Protein AF-A0A378IHT8-F1 (afdb_monomer)

pLDD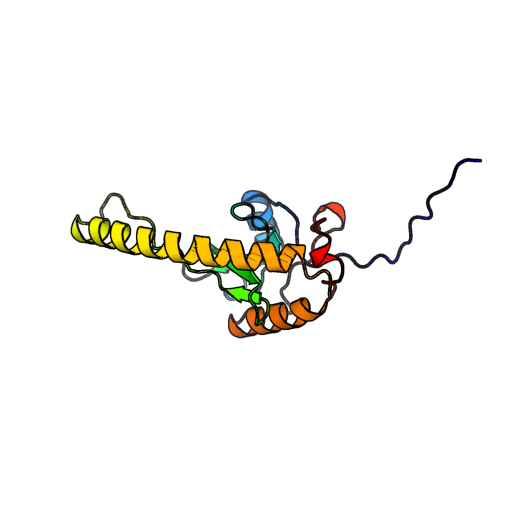T: mean 91.72, std 13.25, range [37.5, 98.81]

Organism: NCBI:txid28085

Mean predicted aligned error: 5.48 Å

Structure (mmCIF, N/CA/C/O backbone):
data_AF-A0A378IHT8-F1
#
_entry.id   AF-A0A378IHT8-F1
#
loop_
_atom_site.group_PDB
_atom_site.id
_atom_site.type_symbol
_atom_site.label_atom_id
_atom_site.label_alt_id
_atom_site.label_comp_id
_atom_site.label_asym_id
_atom_site.label_entity_id
_atom_site.label_seq_id
_atom_site.pdbx_PDB_ins_code
_atom_site.Cartn_x
_atom_site.Cartn_y
_atom_site.Cartn_z
_atom_site.occupancy
_atom_site.B_iso_or_equiv
_atom_site.auth_seq_id
_atom_site.auth_comp_id
_atom_site.auth_asym_id
_atom_site.auth_atom_id
_atom_site.pdbx_PDB_model_num
ATOM 1 N N . MET A 1 1 ? 17.160 23.960 -38.963 1.00 37.50 1 MET A N 1
ATOM 2 C CA . MET A 1 1 ? 17.519 22.574 -38.602 1.00 37.50 1 MET A CA 1
ATOM 3 C C . MET A 1 1 ? 16.620 22.157 -37.459 1.00 37.50 1 MET A C 1
ATOM 5 O O . MET A 1 1 ? 16.825 22.604 -36.339 1.00 37.50 1 MET A O 1
ATOM 9 N N . GLU A 1 2 ? 15.571 21.402 -37.766 1.00 39.25 2 GLU A N 1
ATOM 10 C CA . GLU A 1 2 ? 14.678 20.833 -36.758 1.00 39.25 2 GLU A CA 1
ATOM 11 C C . GLU A 1 2 ? 15.392 19.669 -36.071 1.00 39.25 2 GLU A C 1
ATOM 13 O O . GLU A 1 2 ? 15.872 18.738 -36.720 1.00 39.25 2 GLU A O 1
ATOM 18 N N . ALA A 1 3 ? 15.512 19.747 -34.748 1.00 42.56 3 ALA A N 1
ATOM 19 C CA . ALA A 1 3 ? 16.037 18.658 -33.947 1.00 42.56 3 ALA A CA 1
ATOM 20 C C . ALA A 1 3 ? 14.971 17.560 -33.870 1.00 42.56 3 ALA A C 1
ATOM 22 O O . ALA A 1 3 ? 14.046 17.626 -33.061 1.00 42.56 3 ALA A O 1
ATOM 23 N N . ILE A 1 4 ? 15.107 16.541 -34.717 1.00 46.50 4 ILE A N 1
ATOM 24 C CA . ILE A 1 4 ? 14.392 15.276 -34.559 1.00 46.50 4 ILE A CA 1
ATOM 25 C C . ILE A 1 4 ? 14.875 14.670 -33.237 1.00 46.50 4 ILE A C 1
ATOM 27 O O . ILE A 1 4 ? 15.971 14.109 -33.157 1.00 46.50 4 ILE A O 1
ATOM 31 N N . GLN A 1 5 ? 14.075 14.817 -32.178 1.00 45.03 5 GLN A N 1
ATOM 32 C CA . GLN A 1 5 ? 14.251 14.039 -30.958 1.00 45.03 5 GLN A CA 1
ATOM 33 C C . GLN A 1 5 ? 14.107 12.566 -31.337 1.00 45.03 5 GLN A C 1
ATOM 35 O O . GLN A 1 5 ? 13.026 12.088 -31.681 1.00 45.03 5 GLN A O 1
ATOM 40 N N . LYS A 1 6 ? 15.235 11.852 -31.325 1.00 40.81 6 LYS A N 1
ATOM 41 C CA . LYS A 1 6 ? 15.278 10.399 -31.442 1.00 40.81 6 LYS A CA 1
ATOM 42 C C . LYS A 1 6 ? 14.455 9.813 -30.294 1.00 40.81 6 LYS A C 1
ATOM 44 O O . LYS A 1 6 ? 14.908 9.782 -29.156 1.00 40.81 6 LYS A O 1
ATOM 49 N N . ASN A 1 7 ? 13.247 9.352 -30.604 1.00 47.28 7 ASN A N 1
ATOM 50 C CA . ASN A 1 7 ? 12.489 8.465 -29.734 1.00 47.28 7 ASN A CA 1
ATOM 51 C C . ASN A 1 7 ? 13.298 7.175 -2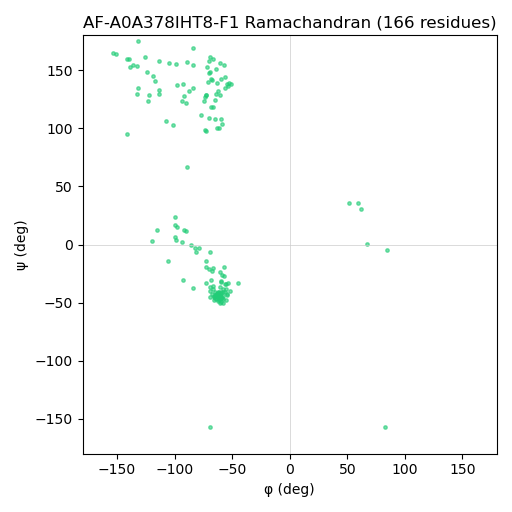9.559 1.00 47.28 7 ASN A C 1
ATOM 53 O O . ASN A 1 7 ? 13.305 6.328 -30.450 1.00 47.28 7 ASN A O 1
ATOM 57 N N . GLU A 1 8 ? 14.007 7.036 -28.440 1.00 44.28 8 GLU A N 1
ATOM 58 C CA . GLU A 1 8 ? 14.696 5.790 -28.111 1.00 44.28 8 GLU A CA 1
ATOM 59 C C . GLU A 1 8 ? 13.665 4.683 -27.809 1.00 44.28 8 GLU A C 1
ATOM 61 O O . GLU A 1 8 ? 12.911 4.795 -26.835 1.00 44.28 8 GLU A O 1
ATOM 66 N N . PRO A 1 9 ? 13.633 3.577 -28.579 1.00 49.44 9 PRO A N 1
ATOM 67 C CA . PRO A 1 9 ? 12.652 2.498 -28.400 1.00 49.44 9 PRO A CA 1
ATOM 68 C C . PRO A 1 9 ? 12.838 1.671 -27.114 1.00 49.44 9 PRO A C 1
ATOM 70 O O . PRO A 1 9 ? 11.990 0.842 -26.796 1.00 49.44 9 PRO A O 1
ATOM 73 N N . ASN A 1 10 ? 13.921 1.898 -26.357 1.00 54.41 10 ASN A N 1
ATOM 74 C CA . ASN A 1 10 ? 14.381 1.019 -25.272 1.00 54.41 10 ASN A CA 1
ATOM 75 C C . ASN A 1 10 ? 14.332 1.643 -23.865 1.00 54.41 10 ASN A C 1
ATOM 77 O O . ASN A 1 10 ? 14.889 1.082 -22.919 1.00 54.41 10 ASN A O 1
ATOM 81 N N . SER A 1 11 ? 13.665 2.786 -23.683 1.00 68.81 11 SER A N 1
ATOM 82 C CA . SER A 1 11 ? 13.485 3.373 -22.349 1.00 68.81 11 SER A CA 1
ATOM 83 C C . SER A 1 11 ? 12.626 2.439 -21.482 1.00 68.81 11 SER A C 1
ATOM 85 O O . SER A 1 11 ? 11.424 2.292 -21.722 1.00 68.81 11 SER A O 1
ATOM 87 N N . LYS A 1 12 ? 13.246 1.782 -20.493 1.00 88.00 12 LYS A N 1
ATOM 88 C CA . LYS A 1 12 ? 12.561 0.910 -19.527 1.00 88.00 12 LYS A CA 1
ATOM 89 C C . LYS A 1 12 ? 11.448 1.693 -18.818 1.00 88.00 12 LYS A C 1
ATOM 91 O O . LYS A 1 12 ? 11.655 2.832 -18.411 1.00 88.00 12 LYS A O 1
ATOM 96 N N . ILE A 1 13 ? 10.269 1.087 -18.689 1.00 93.19 13 ILE A N 1
ATOM 97 C CA . ILE A 1 13 ? 9.100 1.717 -18.060 1.00 93.19 13 ILE A CA 1
ATOM 98 C C . ILE A 1 13 ? 9.105 1.362 -16.564 1.00 93.19 13 ILE A C 1
ATOM 100 O O . ILE A 1 13 ? 9.193 0.172 -16.247 1.00 93.19 13 ILE A O 1
ATOM 104 N N . PRO A 1 14 ? 9.012 2.344 -15.645 1.00 94.94 14 PRO A N 1
ATOM 105 C CA . PRO A 1 14 ? 8.880 2.071 -14.218 1.00 94.94 14 PRO A CA 1
ATOM 106 C C . PRO A 1 14 ? 7.679 1.176 -13.909 1.00 94.94 14 PRO A C 1
ATOM 108 O O . PRO A 1 14 ? 6.617 1.321 -14.508 1.00 94.94 14 PRO A O 1
ATOM 111 N N . ILE A 1 15 ? 7.808 0.288 -12.926 1.00 96.75 15 ILE A N 1
ATOM 112 C CA . ILE A 1 15 ? 6.714 -0.607 -12.507 1.00 96.75 15 ILE A CA 1
ATOM 113 C C . ILE A 1 15 ? 5.664 0.077 -11.618 1.00 96.75 15 ILE A C 1
ATOM 115 O O . ILE A 1 15 ? 4.687 -0.551 -11.212 1.00 96.75 15 ILE A O 1
ATOM 119 N N . ILE A 1 16 ? 5.887 1.346 -11.274 1.00 97.75 16 ILE A N 1
ATOM 120 C CA . ILE A 1 16 ? 5.015 2.141 -10.413 1.00 97.75 16 ILE A CA 1
ATOM 121 C C . ILE A 1 16 ? 4.046 2.917 -11.300 1.00 97.75 16 ILE A C 1
ATOM 123 O O . ILE A 1 16 ? 4.469 3.669 -12.176 1.00 97.75 16 ILE A O 1
ATOM 127 N N . PHE A 1 17 ? 2.746 2.743 -11.084 1.00 98.56 17 PHE A N 1
ATOM 128 C CA . PHE A 1 17 ? 1.717 3.577 -11.699 1.00 98.56 17 PHE A CA 1
ATOM 129 C C . PHE A 1 17 ? 1.760 4.997 -11.125 1.00 98.56 17 PHE A C 1
ATOM 131 O O . PHE A 1 17 ? 2.028 5.187 -9.939 1.00 98.56 17 PHE A O 1
ATOM 138 N N . GLY A 1 18 ? 1.408 5.983 -11.945 1.00 97.81 18 GLY A N 1
ATOM 139 C CA . GLY A 1 18 ? 1.098 7.330 -11.485 1.00 97.81 18 GLY A CA 1
ATOM 140 C C . GLY A 1 18 ? -0.217 7.385 -10.698 1.00 97.81 18 GLY A C 1
ATOM 141 O O . GLY A 1 18 ? -0.724 6.383 -10.180 1.00 97.81 18 GLY A O 1
ATOM 142 N N . LEU A 1 19 ? -0.823 8.570 -10.645 1.00 97.19 19 LEU A N 1
ATOM 143 C CA . LEU A 1 19 ? -2.143 8.747 -10.045 1.00 97.19 19 LEU A CA 1
ATOM 144 C C . LEU A 1 19 ? -3.226 8.091 -10.916 1.00 97.19 19 LEU A C 1
ATOM 146 O O . LEU A 1 19 ? -3.573 8.588 -11.984 1.00 97.19 19 LEU A O 1
ATOM 150 N N . ILE A 1 20 ? -3.778 6.980 -10.427 1.00 96.94 20 ILE A N 1
ATOM 151 C CA . ILE A 1 20 ? -4.920 6.275 -11.024 1.00 96.94 20 ILE A CA 1
ATOM 152 C C . ILE A 1 20 ? -6.096 6.238 -10.045 1.00 96.94 20 ILE A C 1
ATOM 154 O O . ILE A 1 20 ? -5.905 6.137 -8.828 1.00 96.94 20 ILE A O 1
ATOM 158 N N . ASN A 1 21 ? -7.319 6.331 -10.567 1.00 96.12 21 ASN A N 1
ATOM 159 C CA . ASN A 1 21 ? -8.533 6.376 -9.750 1.00 96.12 21 ASN A CA 1
ATOM 160 C C . ASN A 1 21 ? -9.032 4.972 -9.345 1.00 96.12 21 ASN A C 1
ATOM 162 O O . ASN A 1 21 ? -8.559 3.951 -9.845 1.00 96.12 21 ASN A O 1
ATOM 166 N N . SER A 1 22 ? -10.000 4.916 -8.424 1.00 96.19 22 SER A N 1
ATOM 167 C CA . SER A 1 2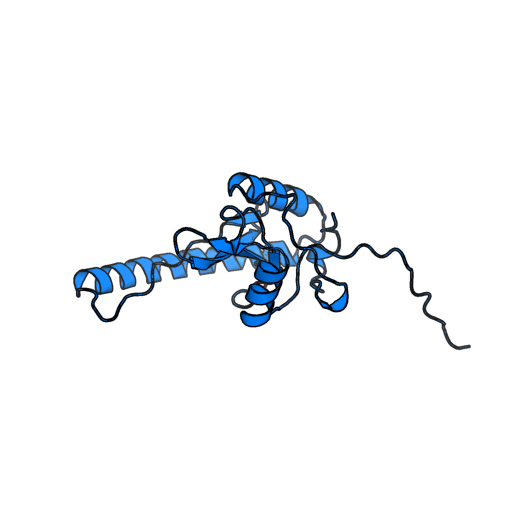2 ? -10.563 3.659 -7.902 1.00 96.19 22 SER A CA 1
ATOM 168 C C . SER A 1 22 ? -11.157 2.762 -8.990 1.00 96.19 22 SER A C 1
ATOM 170 O O . SER A 1 22 ? -10.960 1.549 -8.946 1.00 96.19 22 SER A O 1
ATOM 172 N N . TYR A 1 23 ? -11.819 3.347 -9.990 1.00 97.25 23 TYR A N 1
ATOM 173 C CA . TYR A 1 23 ? -12.405 2.615 -11.112 1.00 97.25 23 TYR A CA 1
ATOM 174 C C . TYR A 1 23 ? -11.331 1.941 -11.979 1.00 97.25 23 TYR A C 1
ATOM 176 O O . TYR A 1 23 ? -11.411 0.749 -12.264 1.00 97.25 23 TYR A O 1
ATOM 184 N N . GLN A 1 24 ? -10.265 2.668 -12.323 1.00 97.69 24 GLN A N 1
ATOM 185 C CA . GLN A 1 24 ? -9.121 2.113 -13.052 1.00 97.69 24 GLN A CA 1
ATOM 186 C C . GLN A 1 24 ? -8.437 0.991 -12.266 1.00 97.69 24 GLN A C 1
ATOM 188 O O . GLN A 1 24 ? -8.076 -0.025 -12.852 1.00 97.69 24 GLN A O 1
ATOM 193 N N . ILE A 1 25 ? -8.279 1.150 -10.947 1.00 98.38 25 ILE A N 1
ATOM 194 C CA . ILE A 1 25 ? -7.690 0.119 -10.081 1.00 98.38 25 ILE A CA 1
ATOM 195 C C . ILE A 1 25 ? -8.537 -1.157 -10.107 1.00 98.38 25 ILE A C 1
ATOM 197 O O . ILE A 1 25 ? -7.982 -2.238 -10.293 1.00 98.38 25 ILE A O 1
ATOM 201 N N . HIS A 1 26 ? -9.859 -1.038 -9.943 1.00 97.75 26 HIS A N 1
ATOM 202 C CA . HIS A 1 26 ? -10.770 -2.183 -9.998 1.00 97.75 26 HIS A CA 1
ATOM 203 C C . HIS A 1 26 ? -10.661 -2.904 -11.345 1.00 97.75 26 HIS A C 1
ATOM 205 O O . HIS A 1 26 ? -10.402 -4.105 -11.378 1.00 97.75 26 HIS A O 1
ATOM 211 N N . ASN A 1 27 ? -10.754 -2.158 -12.449 1.00 98.19 27 ASN A N 1
ATOM 212 C CA . ASN A 1 27 ? -10.689 -2.728 -13.791 1.00 98.19 27 ASN A CA 1
ATOM 213 C C . ASN A 1 27 ? -9.346 -3.409 -14.072 1.00 98.19 27 ASN A C 1
ATOM 215 O O . ASN A 1 27 ? -9.330 -4.483 -14.659 1.00 98.19 27 ASN A O 1
ATOM 219 N N . LEU A 1 28 ? -8.221 -2.828 -13.644 1.00 98.56 28 LEU A N 1
ATOM 220 C CA . LEU A 1 28 ? -6.901 -3.440 -13.827 1.00 98.56 28 LEU A CA 1
ATOM 221 C C . LEU A 1 28 ? -6.782 -4.767 -13.071 1.00 98.56 28 LEU A C 1
ATOM 223 O O . LEU A 1 28 ? -6.264 -5.736 -13.623 1.00 98.56 28 LEU A O 1
ATOM 227 N N . LEU A 1 29 ? -7.271 -4.826 -11.829 1.00 98.56 29 LEU A N 1
ATOM 228 C CA . LEU A 1 29 ? -7.278 -6.059 -11.039 1.00 98.56 29 LEU A CA 1
ATOM 229 C C . LEU A 1 29 ? -8.192 -7.120 -11.671 1.00 98.56 29 LEU A C 1
ATOM 231 O O . LEU A 1 29 ? -7.799 -8.280 -11.793 1.00 98.56 29 LEU A O 1
ATOM 235 N N . GLU A 1 30 ? -9.383 -6.727 -12.118 1.00 97.56 30 GLU A N 1
ATOM 236 C CA . GLU A 1 30 ? -10.351 -7.619 -12.762 1.00 97.56 30 GLU A CA 1
ATOM 237 C C . GLU A 1 30 ? -9.840 -8.159 -14.104 1.00 97.56 30 GLU A C 1
ATOM 239 O O . GLU A 1 30 ? -9.864 -9.369 -14.315 1.00 97.56 30 GLU A O 1
ATOM 244 N N . GLN A 1 31 ? -9.249 -7.309 -14.951 1.00 98.12 31 GLN A N 1
ATOM 245 C CA . GLN A 1 31 ? -8.614 -7.699 -16.221 1.00 98.12 31 GLN A CA 1
ATOM 246 C C . GLN A 1 31 ? -7.503 -8.744 -16.050 1.00 98.12 31 GLN A C 1
ATOM 248 O O . GLN A 1 31 ? -7.234 -9.515 -16.966 1.00 98.12 31 GLN A O 1
ATOM 253 N N . HIS A 1 32 ? -6.855 -8.783 -14.884 1.00 98.38 32 HIS A N 1
ATOM 254 C CA . HIS A 1 32 ? -5.799 -9.749 -14.565 1.00 98.38 32 HIS A CA 1
ATOM 255 C C . HIS A 1 32 ? -6.311 -10.945 -13.742 1.00 98.38 32 HIS A C 1
ATOM 257 O O . HIS A 1 32 ? -5.514 -11.717 -13.188 1.00 98.38 32 HIS A O 1
ATOM 263 N N . ASN A 1 33 ? -7.634 -11.127 -13.697 1.00 97.94 33 ASN A N 1
ATOM 264 C CA . ASN A 1 33 ? -8.335 -12.207 -13.008 1.00 97.94 33 ASN A CA 1
ATOM 265 C C . ASN A 1 33 ? -8.060 -12.242 -11.496 1.00 97.94 33 ASN A C 1
ATOM 267 O O . ASN A 1 33 ? -7.980 -13.320 -10.910 1.00 97.94 33 ASN A O 1
ATOM 271 N N . ALA A 1 34 ? -7.902 -11.084 -10.842 1.00 98.31 34 ALA A N 1
ATOM 272 C CA . ALA A 1 34 ? -7.635 -11.030 -9.402 1.00 98.31 34 ALA A CA 1
ATOM 273 C C . ALA A 1 34 ? -8.747 -11.689 -8.565 1.00 98.31 34 ALA A C 1
ATOM 275 O O . ALA A 1 34 ? -8.448 -12.299 -7.544 1.00 98.31 34 ALA A O 1
ATOM 276 N N . LYS A 1 35 ? -10.007 -11.624 -9.025 1.00 97.75 35 LYS A N 1
ATOM 277 C CA . LYS A 1 35 ? -11.161 -12.257 -8.362 1.00 97.75 35 LYS A CA 1
ATOM 278 C C . LYS A 1 35 ? -11.158 -13.788 -8.440 1.00 97.75 35 LYS A C 1
ATOM 280 O O . LYS A 1 35 ? -11.773 -14.426 -7.601 1.00 97.75 35 LYS A O 1
ATOM 285 N N . ALA A 1 36 ? -10.444 -14.378 -9.397 1.00 97.62 36 ALA A N 1
ATOM 286 C CA . ALA A 1 36 ? -10.338 -15.832 -9.557 1.00 97.62 36 ALA A CA 1
ATOM 287 C C . ALA A 1 36 ? -9.039 -16.413 -8.962 1.00 97.62 36 ALA A C 1
ATOM 289 O O . ALA A 1 36 ? -8.730 -17.583 -9.168 1.00 97.62 36 ALA A O 1
ATOM 290 N N . LYS A 1 37 ? -8.242 -15.588 -8.273 1.00 98.06 37 LYS A N 1
ATOM 291 C CA . LYS A 1 37 ? -6.946 -15.956 -7.690 1.00 98.06 37 LYS A CA 1
ATOM 292 C C . LYS A 1 37 ? -6.922 -15.621 -6.202 1.00 98.06 37 LYS A C 1
ATOM 294 O O . LYS A 1 37 ? -7.708 -14.803 -5.733 1.00 98.06 37 LYS A O 1
ATOM 299 N N . GLU A 1 38 ? -5.995 -16.221 -5.463 1.00 97.94 38 GLU A N 1
ATOM 300 C CA . GLU A 1 38 ? -5.822 -15.947 -4.034 1.00 97.94 38 GLU A CA 1
ATOM 301 C C . GLU A 1 38 ? -5.571 -14.456 -3.743 1.00 97.94 38 GLU A C 1
ATOM 303 O O . GLU A 1 38 ? -5.061 -13.699 -4.579 1.00 97.94 38 GLU A O 1
ATOM 308 N N . SER A 1 39 ? -5.908 -14.017 -2.527 1.00 98.44 39 SER A N 1
ATOM 309 C CA . SER A 1 39 ? -5.631 -12.645 -2.089 1.00 98.44 39 SER A CA 1
ATOM 310 C C . SER A 1 39 ? -4.147 -12.314 -2.268 1.00 98.44 39 SER A C 1
ATOM 312 O O . SER A 1 39 ? -3.288 -13.110 -1.908 1.00 98.44 39 SER A O 1
ATOM 314 N N . LYS A 1 40 ? -3.839 -11.119 -2.791 1.00 98.50 40 LYS A N 1
ATOM 315 C CA . LYS A 1 40 ? -2.466 -10.649 -3.105 1.00 98.50 40 LYS A CA 1
ATOM 316 C C . LYS A 1 40 ? -1.746 -11.398 -4.242 1.00 98.50 40 LYS A C 1
ATOM 318 O O . LYS A 1 40 ? -0.625 -11.014 -4.582 1.0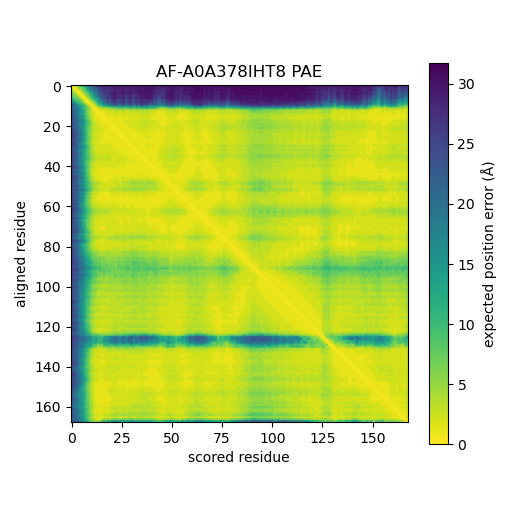0 98.50 40 LYS A O 1
ATOM 323 N N . ALA A 1 41 ? -2.373 -12.392 -4.879 1.00 98.50 41 ALA A N 1
ATOM 324 C CA . ALA A 1 41 ? -1.804 -13.064 -6.048 1.00 98.50 41 ALA A CA 1
ATOM 325 C C . ALA A 1 41 ? -1.726 -12.151 -7.281 1.00 98.50 41 ALA A C 1
ATOM 327 O O . ALA A 1 41 ? -0.937 -12.409 -8.182 1.00 98.50 41 ALA A O 1
ATOM 328 N N . VAL A 1 42 ? -2.545 -11.096 -7.326 1.00 98.69 42 VAL A N 1
ATOM 329 C CA . VAL A 1 42 ? -2.515 -10.037 -8.339 1.00 98.69 42 VAL A CA 1
ATOM 330 C C . VAL A 1 42 ? -2.570 -8.695 -7.628 1.00 98.69 42 VAL A C 1
ATOM 332 O O . VAL A 1 42 ? -3.432 -8.469 -6.772 1.00 98.69 42 VAL A O 1
ATOM 335 N N . PHE A 1 43 ? -1.650 -7.800 -7.974 1.00 98.81 43 PHE A N 1
ATOM 336 C CA . PHE A 1 43 ? -1.561 -6.488 -7.349 1.00 98.81 43 PHE A CA 1
ATOM 337 C C . PHE A 1 43 ? -0.921 -5.456 -8.277 1.00 98.81 43 PHE A C 1
ATOM 339 O O . PHE A 1 43 ? -0.271 -5.789 -9.264 1.00 98.81 43 PHE A O 1
ATOM 346 N N . LEU A 1 44 ? -1.083 -4.184 -7.928 1.00 98.75 44 LEU A N 1
ATOM 347 C CA . LEU A 1 44 ? -0.394 -3.067 -8.568 1.00 98.75 44 LEU A CA 1
ATOM 348 C C . LEU A 1 44 ? 0.201 -2.131 -7.518 1.00 98.75 44 LEU A C 1
ATOM 350 O O . LEU A 1 44 ? -0.305 -2.039 -6.395 1.00 98.75 44 LEU A O 1
ATOM 354 N N . ILE A 1 45 ? 1.261 -1.420 -7.894 1.00 98.62 45 ILE A N 1
ATOM 355 C CA . ILE A 1 45 ? 1.917 -0.405 -7.066 1.00 98.62 45 ILE A CA 1
ATOM 356 C C . ILE A 1 45 ? 1.701 0.945 -7.735 1.00 98.62 45 ILE A C 1
ATOM 358 O O . ILE A 1 45 ? 1.947 1.081 -8.929 1.00 98.62 45 ILE A O 1
ATOM 362 N N . ARG A 1 46 ? 1.237 1.939 -6.985 1.00 98.44 46 ARG A N 1
ATOM 363 C CA . ARG A 1 46 ? 0.925 3.270 -7.514 1.00 98.44 46 ARG A CA 1
ATOM 364 C C . ARG A 1 46 ? 1.356 4.374 -6.569 1.00 98.44 46 ARG A C 1
ATOM 366 O O . ARG A 1 46 ? 1.438 4.144 -5.359 1.00 98.44 46 ARG A O 1
ATOM 373 N N . ASP A 1 47 ? 1.509 5.575 -7.100 1.00 97.75 47 ASP A N 1
ATOM 374 C CA . ASP A 1 47 ? 1.621 6.784 -6.292 1.00 97.75 47 ASP A CA 1
ATOM 375 C C . ASP A 1 47 ? 0.420 6.907 -5.342 1.00 97.75 47 ASP A C 1
ATOM 377 O O . ASP A 1 47 ? -0.738 6.599 -5.677 1.00 97.75 47 ASP A O 1
ATOM 381 N N . SER A 1 48 ? 0.683 7.307 -4.098 1.00 96.56 48 SER A N 1
ATOM 382 C CA . SER A 1 48 ? -0.388 7.521 -3.133 1.00 96.56 48 SER A CA 1
ATOM 383 C C . SER A 1 48 ? -1.089 8.850 -3.401 1.00 96.56 48 SER A C 1
ATOM 385 O O . SER A 1 48 ? -0.549 9.915 -3.127 1.00 96.56 48 SER A O 1
ATOM 387 N N . ALA A 1 49 ? -2.343 8.778 -3.850 1.00 92.62 49 ALA A N 1
ATOM 388 C CA . ALA A 1 49 ? -3.184 9.957 -4.072 1.00 92.62 49 ALA A CA 1
ATOM 389 C C . ALA A 1 49 ? -3.439 10.795 -2.802 1.00 92.62 49 ALA A C 1
ATOM 391 O O . ALA A 1 49 ? -3.747 11.976 -2.897 1.00 92.62 49 ALA A O 1
ATOM 392 N N . THR A 1 50 ? -3.331 10.195 -1.612 1.00 91.94 50 THR A N 1
ATOM 393 C CA . THR A 1 50 ? -3.605 10.880 -0.337 1.00 91.94 50 THR A CA 1
ATOM 394 C C . THR A 1 50 ? -2.352 11.501 0.283 1.00 91.94 50 THR A C 1
ATOM 396 O O . THR A 1 50 ? -2.451 12.495 0.995 1.00 91.94 50 THR A O 1
ATOM 399 N N . TYR A 1 51 ? -1.175 10.913 0.053 1.00 92.50 51 TYR A N 1
ATOM 400 C CA . TYR A 1 51 ? 0.064 11.312 0.723 1.00 92.50 51 TYR A CA 1
ATOM 401 C C . TYR A 1 51 ? 1.243 11.260 -0.258 1.00 92.50 51 TYR A C 1
ATOM 403 O O . TYR A 1 51 ? 1.837 10.191 -0.429 1.00 92.50 51 TYR A O 1
ATOM 411 N N . PRO A 1 52 ? 1.599 12.394 -0.888 1.00 91.62 52 PRO A N 1
ATOM 412 C CA . PRO A 1 52 ? 2.739 12.473 -1.798 1.00 91.62 52 PRO A CA 1
ATOM 413 C C . PRO A 1 52 ? 4.035 11.946 -1.160 1.00 91.62 52 PRO A C 1
ATOM 415 O O . PRO A 1 52 ? 4.293 12.186 0.022 1.00 91.62 52 PRO A O 1
ATOM 418 N N . GLY A 1 53 ? 4.833 11.207 -1.936 1.00 90.00 53 GLY A N 1
ATOM 419 C CA . GLY A 1 53 ? 6.051 10.526 -1.470 1.00 90.00 53 GLY A CA 1
ATOM 420 C C . GLY A 1 53 ? 5.820 9.149 -0.828 1.00 90.00 53 GLY A C 1
ATOM 421 O O . GLY A 1 53 ? 6.781 8.452 -0.501 1.00 90.00 53 GLY A O 1
ATOM 422 N N . LEU A 1 54 ? 4.563 8.722 -0.656 1.00 97.19 54 LEU A N 1
ATOM 423 C CA . LEU A 1 54 ? 4.218 7.330 -0.360 1.00 97.19 54 LEU A CA 1
ATOM 424 C C . LEU A 1 54 ? 3.786 6.600 -1.634 1.00 97.19 54 LEU A C 1
ATOM 426 O O . LEU A 1 54 ? 3.206 7.190 -2.544 1.00 97.19 54 LEU A O 1
ATOM 430 N N . ILE A 1 55 ? 3.946 5.280 -1.627 1.00 97.94 55 ILE A N 1
ATOM 431 C CA . ILE A 1 55 ? 3.304 4.387 -2.595 1.00 97.94 55 ILE A CA 1
ATOM 432 C C . ILE A 1 55 ? 2.142 3.656 -1.934 1.00 97.94 55 ILE A C 1
ATOM 434 O O . ILE A 1 55 ? 2.091 3.467 -0.716 1.00 97.94 55 ILE A O 1
ATOM 438 N N . THR A 1 56 ? 1.193 3.223 -2.750 1.00 98.56 56 THR A N 1
ATOM 439 C CA . THR A 1 56 ? 0.076 2.381 -2.335 1.00 98.56 56 THR A CA 1
ATOM 440 C C . THR A 1 56 ? 0.067 1.108 -3.164 1.00 98.56 56 THR A C 1
ATOM 442 O O . THR A 1 56 ? -0.022 1.156 -4.387 1.00 98.56 56 THR A O 1
ATOM 445 N N . VAL A 1 57 ? 0.112 -0.037 -2.494 1.00 98.56 57 VAL A N 1
ATOM 446 C CA . VAL A 1 57 ? -0.092 -1.348 -3.107 1.00 98.56 57 VAL A CA 1
ATOM 447 C C . VAL A 1 57 ? -1.575 -1.675 -3.039 1.00 98.56 57 VAL A C 1
ATOM 449 O O . VAL A 1 57 ? -2.159 -1.664 -1.954 1.00 98.56 57 VAL A O 1
ATOM 452 N N . SER A 1 58 ? -2.192 -1.913 -4.192 1.00 98.69 58 SER A N 1
ATOM 453 C CA . SER A 1 58 ? -3.619 -2.235 -4.310 1.00 98.69 58 SER A CA 1
ATOM 454 C C . SER A 1 58 ? -3.788 -3.662 -4.813 1.00 98.69 58 SER A C 1
ATOM 456 O O . SER A 1 58 ? -3.123 -4.054 -5.769 1.00 98.69 58 SER A O 1
ATOM 458 N N . TYR A 1 59 ? -4.660 -4.428 -4.166 1.00 98.75 59 TYR A N 1
ATOM 459 C CA . TYR A 1 59 ? -4.890 -5.842 -4.459 1.00 98.75 59 TYR A CA 1
ATOM 460 C C . TYR A 1 59 ? -6.328 -6.236 -4.125 1.00 98.75 59 TYR A C 1
ATOM 462 O O . TYR A 1 59 ? -7.020 -5.519 -3.400 1.00 98.75 59 TYR A O 1
ATOM 470 N N . TYR A 1 60 ? -6.767 -7.382 -4.638 1.00 98.44 60 TYR A N 1
ATOM 471 C CA . TYR A 1 60 ? -8.070 -7.947 -4.301 1.00 98.44 60 TYR A CA 1
ATOM 472 C C . TYR A 1 60 ? -7.996 -8.819 -3.044 1.00 98.44 60 TYR A C 1
ATOM 474 O O . TYR A 1 60 ? -7.094 -9.651 -2.924 1.00 98.44 60 TYR A O 1
ATOM 482 N N . CYS A 1 61 ? -8.922 -8.626 -2.106 1.00 97.69 61 CYS A N 1
ATOM 483 C CA . CYS A 1 61 ? -9.046 -9.425 -0.892 1.00 97.69 61 CYS A CA 1
ATOM 484 C C . CYS A 1 61 ? -10.276 -10.327 -0.993 1.00 97.69 61 CYS A C 1
ATOM 486 O O . CYS A 1 61 ? -11.400 -9.855 -0.842 1.00 97.69 61 CYS A O 1
ATOM 488 N N . GLN A 1 62 ? -10.031 -11.620 -1.207 1.00 95.88 62 GLN A N 1
ATOM 489 C CA . GLN A 1 62 ? -11.061 -12.639 -1.420 1.00 95.88 62 GLN A CA 1
ATOM 490 C C . GLN A 1 62 ? -12.035 -12.750 -0.244 1.00 95.88 62 GLN A C 1
ATOM 492 O O . GLN A 1 62 ? -13.241 -12.727 -0.436 1.00 95.88 62 GLN A O 1
ATOM 497 N N . GLU A 1 63 ? -11.517 -12.776 0.987 1.00 95.50 63 GLU A N 1
ATOM 498 C CA . GLU A 1 63 ? -12.324 -12.949 2.207 1.00 95.50 63 GLU A CA 1
ATOM 499 C C . GLU A 1 63 ? -13.404 -11.880 2.408 1.00 95.50 63 GLU A C 1
ATOM 501 O O . GLU A 1 63 ? -14.376 -12.110 3.121 1.00 95.50 63 GLU A O 1
ATOM 506 N N . GLN A 1 64 ? -13.203 -10.687 1.849 1.00 93.88 64 GLN A N 1
ATOM 507 C CA . GLN A 1 64 ? -14.094 -9.544 2.052 1.00 93.88 64 GLN A CA 1
ATOM 508 C C . GLN A 1 64 ? -14.711 -9.043 0.748 1.00 93.88 64 GLN A C 1
ATOM 510 O O . GLN A 1 64 ? -15.408 -8.037 0.784 1.00 93.88 64 GLN A O 1
ATOM 515 N N . ASP A 1 65 ? -14.434 -9.703 -0.379 1.00 95.44 65 ASP A N 1
ATOM 516 C CA . ASP A 1 65 ? -14.913 -9.325 -1.712 1.00 95.44 65 ASP A CA 1
ATOM 517 C C . ASP A 1 65 ? -14.645 -7.847 -2.079 1.00 95.44 65 ASP A C 1
ATOM 519 O O . ASP A 1 65 ? -15.444 -7.173 -2.724 1.00 95.44 65 ASP A O 1
ATOM 523 N N . ILE A 1 66 ? -13.503 -7.303 -1.636 1.00 96.44 66 ILE A N 1
ATOM 524 C CA . ILE A 1 66 ? -13.149 -5.887 -1.835 1.00 96.44 66 ILE A CA 1
ATOM 525 C C . ILE A 1 66 ? -11.696 -5.691 -2.259 1.00 96.44 66 ILE A C 1
ATOM 527 O O . ILE A 1 66 ? -10.790 -6.452 -1.911 1.00 96.44 66 ILE A O 1
ATOM 531 N N . VAL A 1 67 ? -11.447 -4.580 -2.954 1.00 97.81 67 VAL A N 1
ATOM 532 C CA . VAL A 1 67 ? -10.089 -4.072 -3.172 1.00 97.81 67 VAL A CA 1
ATOM 533 C C . VAL A 1 67 ? -9.557 -3.483 -1.863 1.00 97.81 67 VAL A C 1
ATOM 535 O O . VAL A 1 67 ? -10.194 -2.632 -1.244 1.00 97.81 67 VAL A O 1
ATOM 538 N N . LYS A 1 68 ? -8.359 -3.906 -1.455 1.00 97.31 68 LYS A N 1
ATOM 539 C CA . LYS A 1 68 ? -7.642 -3.373 -0.291 1.00 97.31 68 LYS A CA 1
ATOM 540 C C . LYS A 1 68 ? -6.375 -2.635 -0.703 1.00 97.31 68 LYS A C 1
ATOM 542 O O . LYS A 1 68 ? -5.804 -2.857 -1.772 1.00 97.31 68 LYS A O 1
ATOM 547 N N . HIS A 1 69 ? -5.919 -1.757 0.189 1.00 97.56 69 HIS A N 1
ATOM 548 C CA . HIS A 1 69 ? -4.774 -0.882 -0.036 1.00 97.56 69 HIS A CA 1
ATOM 549 C C . HIS A 1 69 ? -3.802 -0.922 1.146 1.00 97.56 69 HIS A C 1
ATOM 551 O O . HIS A 1 69 ? -4.213 -0.804 2.300 1.00 97.56 69 HIS A O 1
ATOM 557 N N . ILE A 1 70 ? -2.504 -1.032 0.863 1.00 97.56 70 ILE A N 1
ATOM 558 C CA . ILE A 1 70 ? -1.433 -0.909 1.861 1.00 97.56 70 ILE A CA 1
ATOM 559 C C . ILE A 1 70 ? -0.498 0.210 1.423 1.00 97.56 70 ILE A C 1
ATOM 561 O O . ILE A 1 70 ? -0.037 0.231 0.285 1.00 97.56 70 ILE A O 1
ATOM 565 N N . ARG A 1 71 ? -0.227 1.156 2.325 1.00 98.19 71 ARG A N 1
ATOM 566 C CA . ARG A 1 71 ? 0.698 2.261 2.065 1.00 98.19 71 ARG A CA 1
ATOM 567 C C . ARG A 1 71 ? 2.098 1.910 2.540 1.00 98.19 71 ARG A C 1
ATOM 569 O O . ARG A 1 71 ? 2.256 1.393 3.645 1.00 98.19 71 ARG A O 1
ATOM 576 N N . PHE A 1 72 ? 3.092 2.261 1.737 1.00 98.25 72 PHE A N 1
ATOM 577 C CA . PHE A 1 72 ? 4.503 2.170 2.091 1.00 98.25 72 PHE A CA 1
ATOM 578 C C . PHE A 1 72 ? 5.162 3.534 1.933 1.00 98.25 72 PHE A C 1
ATOM 580 O O . PHE A 1 72 ? 4.773 4.322 1.072 1.00 98.25 72 PHE A O 1
ATOM 587 N N . GLY A 1 73 ? 6.159 3.804 2.767 1.00 97.50 73 GLY A N 1
ATOM 588 C CA . GLY A 1 73 ? 6.996 4.997 2.686 1.00 97.50 73 GLY A CA 1
ATOM 589 C C . GLY A 1 73 ? 8.442 4.688 3.004 1.00 97.50 73 GLY A C 1
ATOM 590 O O . GLY A 1 73 ? 8.743 3.672 3.638 1.00 97.50 73 GLY A O 1
ATOM 591 N N . LEU A 1 74 ? 9.324 5.578 2.566 1.00 96.06 74 LEU A N 1
ATOM 592 C CA . LEU A 1 74 ? 10.742 5.482 2.866 1.00 96.06 74 LEU A CA 1
A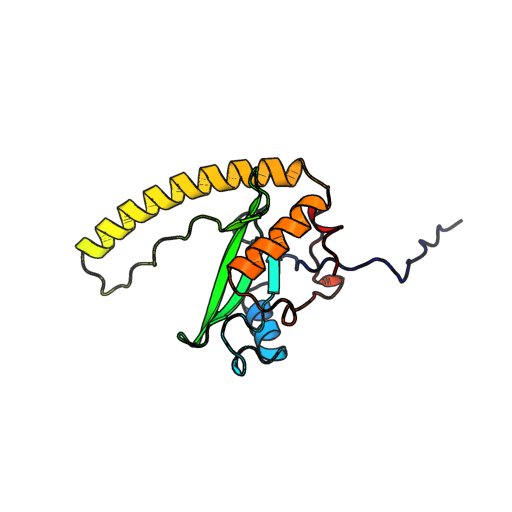TOM 593 C C . LEU A 1 74 ? 11.022 5.785 4.337 1.00 96.06 74 LEU A C 1
ATOM 595 O O . LEU A 1 74 ? 10.464 6.692 4.951 1.00 96.06 74 LEU A O 1
ATOM 599 N N . THR A 1 75 ? 11.935 5.004 4.888 1.00 95.19 75 THR A N 1
ATOM 600 C CA . THR A 1 75 ? 12.550 5.189 6.198 1.00 95.19 75 THR A CA 1
ATOM 601 C C . THR A 1 75 ? 14.058 5.051 6.026 1.00 95.19 75 THR A C 1
ATOM 603 O O . THR A 1 75 ? 14.525 4.649 4.961 1.00 95.19 75 THR A O 1
ATOM 606 N N . GLU A 1 76 ? 14.832 5.287 7.081 1.00 91.88 76 GLU A N 1
ATOM 607 C CA . GLU A 1 76 ? 16.282 5.029 7.072 1.00 91.88 76 GLU A CA 1
ATOM 608 C C . GLU A 1 76 ? 16.630 3.568 6.721 1.00 91.88 76 GLU A C 1
ATOM 610 O O . GLU A 1 76 ? 17.737 3.274 6.289 1.00 91.88 76 GLU A O 1
ATOM 615 N N . LYS A 1 77 ? 15.670 2.640 6.862 1.00 92.88 77 LYS A N 1
ATOM 616 C CA . LYS A 1 77 ? 15.805 1.215 6.519 1.00 92.88 77 LYS A CA 1
ATOM 617 C C . LYS A 1 77 ? 15.185 0.859 5.157 1.00 92.88 77 LYS A C 1
ATOM 619 O O . LYS A 1 77 ? 14.885 -0.311 4.913 1.00 92.88 77 LYS A O 1
ATOM 624 N N . GLY A 1 78 ? 14.922 1.853 4.308 1.00 94.12 78 GLY A N 1
ATOM 625 C CA . GLY A 1 78 ? 14.217 1.700 3.034 1.00 94.12 78 GLY A CA 1
ATOM 626 C C . GLY A 1 78 ? 12.692 1.691 3.172 1.00 94.12 78 GLY A C 1
ATOM 627 O O . GLY A 1 78 ? 12.144 2.221 4.145 1.00 94.12 78 GLY A O 1
ATOM 628 N N . TRP A 1 79 ? 11.994 1.107 2.192 1.00 96.94 79 TRP A N 1
ATOM 629 C CA . TRP A 1 79 ? 10.528 1.050 2.164 1.00 96.94 79 TRP A CA 1
ATOM 630 C C . TRP A 1 79 ? 9.970 0.224 3.325 1.00 96.94 79 TRP A C 1
ATOM 632 O O . TRP A 1 79 ? 10.380 -0.914 3.567 1.00 96.94 79 TRP A O 1
ATOM 642 N N . LYS A 1 80 ? 9.009 0.804 4.047 1.00 97.88 80 LYS A N 1
ATOM 643 C CA . LYS A 1 80 ? 8.295 0.162 5.155 1.00 97.88 80 LYS A CA 1
ATOM 644 C C . LYS A 1 80 ? 6.814 0.480 5.110 1.00 97.88 80 LYS A C 1
ATOM 646 O O . LYS A 1 80 ? 6.408 1.527 4.605 1.00 97.88 80 LYS A O 1
ATOM 651 N N . MET A 1 81 ? 6.006 -0.427 5.655 1.00 97.81 81 MET A N 1
ATOM 652 C CA . MET A 1 81 ? 4.568 -0.211 5.785 1.00 97.81 81 MET A CA 1
ATOM 653 C C . MET A 1 81 ? 4.291 1.020 6.659 1.00 97.81 81 MET A C 1
ATOM 655 O O . MET A 1 81 ? 4.795 1.136 7.778 1.00 97.81 81 MET A O 1
ATOM 659 N N . ALA A 1 82 ? 3.464 1.927 6.149 1.00 97.62 82 ALA A N 1
ATOM 660 C CA . ALA A 1 82 ? 3.009 3.094 6.884 1.00 97.62 82 ALA A CA 1
ATOM 661 C C . ALA A 1 82 ? 2.047 2.681 8.020 1.00 97.62 82 ALA A C 1
ATOM 663 O O . ALA A 1 82 ? 1.428 1.613 7.951 1.00 97.62 82 ALA A O 1
ATOM 664 N N . PRO A 1 83 ? 1.867 3.510 9.067 1.00 97.19 83 PRO A N 1
ATOM 665 C CA . PRO A 1 83 ? 0.857 3.248 10.090 1.00 97.19 83 PRO A CA 1
ATOM 666 C C . PRO A 1 83 ? -0.524 2.986 9.465 1.00 97.19 83 PRO A C 1
ATOM 668 O O . PRO A 1 83 ? -0.915 3.664 8.515 1.00 97.19 83 PRO A O 1
ATOM 671 N N . LYS A 1 84 ? -1.262 2.000 9.984 1.00 94.12 84 LYS A N 1
ATOM 672 C CA . LYS A 1 84 ? -2.619 1.687 9.515 1.00 94.12 84 LYS A CA 1
ATOM 673 C C . LYS A 1 84 ? -3.635 2.595 10.218 1.00 94.12 84 LYS A C 1
ATOM 675 O O . LYS A 1 84 ? -3.504 2.767 11.432 1.00 94.12 84 LYS A O 1
ATOM 680 N N . PRO A 1 85 ? -4.606 3.178 9.493 1.00 92.69 85 PRO A N 1
ATOM 681 C CA . PRO A 1 85 ? -5.698 3.901 10.133 1.00 92.69 85 PRO A CA 1
ATOM 682 C C . PRO A 1 85 ? -6.542 2.937 10.984 1.00 92.69 85 PRO A C 1
ATOM 684 O O . PRO A 1 85 ? -6.594 1.744 10.662 1.00 92.69 85 PRO A O 1
ATOM 687 N N . PRO A 1 86 ? -7.183 3.420 12.063 1.00 94.06 86 PRO A N 1
ATOM 688 C CA . PRO A 1 86 ? -8.217 2.644 12.738 1.00 94.06 86 PRO A CA 1
ATOM 689 C C . PRO A 1 86 ? -9.373 2.350 11.770 1.00 94.06 86 PRO A C 1
ATOM 691 O O . PRO A 1 86 ? -9.560 3.059 10.781 1.00 94.06 86 PRO A O 1
ATOM 694 N N . GLN A 1 87 ? -10.134 1.293 12.049 1.00 91.69 87 GLN A N 1
ATOM 695 C CA . GLN A 1 87 ? -11.346 0.986 11.294 1.00 91.69 87 GLN A CA 1
ATOM 696 C C . GLN A 1 87 ? -12.351 2.128 11.460 1.00 91.69 87 GLN A C 1
ATOM 698 O O . GLN A 1 87 ? -12.569 2.584 12.581 1.00 91.69 87 GLN A O 1
ATOM 703 N N . GLU A 1 88 ? -12.933 2.591 10.353 1.00 90.62 88 GLU A N 1
ATOM 704 C CA . GLU A 1 88 ? -13.945 3.645 10.410 1.00 90.62 88 GLU A CA 1
ATOM 705 C C . GLU A 1 88 ? -15.177 3.169 11.195 1.00 90.62 88 GLU A C 1
ATOM 707 O O . GLU A 1 88 ? -15.593 2.018 11.010 1.00 90.62 88 GLU A O 1
ATOM 712 N N . PRO A 1 89 ? -15.773 4.021 12.049 1.00 92.50 89 PRO A N 1
ATOM 713 C CA . PRO A 1 89 ? -16.917 3.629 12.854 1.00 92.50 89 PRO A CA 1
ATOM 714 C C . PRO A 1 89 ? -18.146 3.381 11.980 1.00 92.50 89 PRO A C 1
ATOM 716 O O . PRO A 1 89 ? -18.436 4.133 11.044 1.00 92.50 89 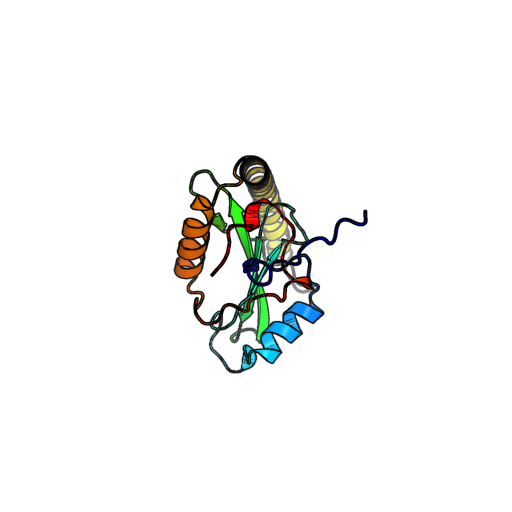PRO A O 1
ATOM 719 N N . LEU A 1 90 ? -18.925 2.368 12.333 1.00 93.50 90 LEU A N 1
ATOM 720 C CA . LEU A 1 90 ? -20.245 2.122 11.773 1.00 93.50 90 LEU A CA 1
ATOM 721 C C . LEU A 1 90 ? -21.298 2.954 12.512 1.00 93.50 90 LEU A C 1
ATOM 723 O O . LEU A 1 90 ? -21.165 3.297 13.689 1.00 93.50 90 LEU A O 1
ATOM 727 N N . LYS A 1 91 ? -22.410 3.253 11.832 1.00 91.38 91 LYS A N 1
ATOM 728 C CA . LYS A 1 91 ? -23.539 3.984 12.442 1.00 91.38 91 LYS A CA 1
ATOM 729 C C . LYS A 1 91 ? -24.070 3.283 13.700 1.00 91.38 91 LYS A C 1
ATOM 731 O O . LYS A 1 91 ? -24.481 3.956 14.641 1.00 91.38 91 LYS A O 1
ATOM 736 N N . THR A 1 92 ? -24.019 1.953 13.702 1.00 94.06 92 THR A N 1
ATOM 737 C CA . THR A 1 92 ? -24.492 1.050 14.758 1.00 94.06 92 THR A CA 1
ATOM 738 C C . THR A 1 92 ? -23.503 0.857 15.908 1.00 94.06 92 THR A C 1
ATOM 740 O O . THR A 1 92 ? -23.825 0.153 16.860 1.00 94.06 92 THR A O 1
ATOM 743 N N . ASP A 1 93 ? -22.309 1.449 15.839 1.00 95.12 93 ASP A N 1
ATOM 744 C CA . ASP A 1 93 ? -21.295 1.265 16.874 1.00 95.12 93 ASP A CA 1
ATOM 745 C C . ASP A 1 93 ? -21.693 1.923 18.197 1.00 95.12 93 ASP A C 1
ATOM 747 O O . ASP A 1 93 ? -22.247 3.031 18.238 1.00 95.12 93 ASP A O 1
ATOM 751 N N . SER A 1 94 ? -21.345 1.246 19.293 1.00 95.88 94 SER A N 1
ATOM 752 C CA . SER A 1 94 ? -21.555 1.741 20.651 1.00 95.88 94 SER A CA 1
ATOM 753 C C . SER A 1 94 ? -20.686 2.965 20.955 1.00 95.88 94 SER A C 1
ATOM 755 O O . SER A 1 94 ? -19.651 3.201 20.325 1.00 95.88 94 SER A O 1
ATOM 757 N N . THR A 1 95 ? -21.077 3.739 21.970 1.00 95.69 95 THR A N 1
ATOM 758 C CA . THR A 1 95 ? -20.309 4.905 22.440 1.00 95.69 95 THR A CA 1
ATOM 759 C C . THR A 1 95 ? -18.864 4.535 22.779 1.00 95.69 95 THR A C 1
ATOM 761 O O . THR A 1 95 ? -17.944 5.213 22.331 1.00 95.69 95 THR A O 1
ATOM 764 N N . ALA A 1 96 ? -18.647 3.398 23.450 1.00 95.69 96 ALA A N 1
ATOM 765 C CA . ALA A 1 96 ? -17.310 2.915 23.798 1.00 95.69 96 ALA A CA 1
ATOM 766 C C . ALA A 1 96 ? -16.423 2.647 22.563 1.00 95.69 96 ALA A C 1
ATOM 768 O O . ALA A 1 96 ? -15.223 2.928 22.582 1.00 95.69 96 ALA A O 1
ATOM 769 N N . ILE A 1 97 ? -16.997 2.139 21.462 1.00 95.31 97 ILE A N 1
ATOM 770 C CA . ILE A 1 97 ? -16.260 1.936 20.203 1.00 95.31 97 ILE A CA 1
ATOM 771 C C . ILE A 1 97 ? -15.868 3.288 19.593 1.00 95.31 97 ILE A C 1
ATOM 773 O O . ILE A 1 97 ? -14.728 3.456 19.160 1.00 95.31 97 ILE A O 1
ATOM 777 N N . LYS A 1 98 ? -16.773 4.274 19.608 1.00 95.06 98 LYS A N 1
ATOM 778 C CA . LYS A 1 98 ? -16.520 5.625 19.076 1.00 95.06 98 LYS A CA 1
ATOM 779 C C . LYS A 1 98 ? -15.467 6.388 19.892 1.00 95.06 98 LYS A C 1
ATOM 781 O O . LYS A 1 98 ? -14.605 7.062 19.321 1.00 95.06 98 LYS A O 1
ATOM 786 N N . GLU A 1 99 ? -15.476 6.243 21.214 1.00 95.81 99 GLU A N 1
ATOM 787 C CA . GLU A 1 99 ? -14.447 6.799 22.102 1.00 95.81 99 GLU A CA 1
ATOM 788 C C . GLU A 1 99 ? -13.075 6.170 21.835 1.00 95.81 99 GLU A C 1
ATOM 790 O O . GLU A 1 99 ? -12.086 6.883 21.637 1.00 95.81 99 GLU A O 1
ATOM 795 N N . LYS A 1 100 ? -13.017 4.835 21.727 1.00 96.50 100 LYS A N 1
ATOM 796 C CA . LYS A 1 100 ? -11.784 4.122 21.371 1.00 96.50 100 LYS A CA 1
ATOM 797 C C . LYS A 1 100 ? -11.258 4.548 19.999 1.00 96.50 100 LYS A C 1
ATOM 799 O O . LYS A 1 100 ? -10.068 4.840 19.876 1.00 96.50 100 LYS A O 1
ATOM 804 N N . TYR A 1 101 ? -12.129 4.639 18.991 1.00 96.31 101 TYR A N 1
ATOM 805 C CA . TYR A 1 101 ? -11.769 5.134 17.660 1.00 96.31 101 TYR A CA 1
ATOM 806 C C . TYR A 1 101 ? -11.121 6.518 17.736 1.00 96.31 101 TYR A C 1
ATOM 808 O O . TYR A 1 101 ? -10.094 6.745 17.103 1.00 96.31 101 TYR A O 1
ATOM 816 N N . THR A 1 102 ? -11.666 7.424 18.550 1.00 96.31 102 THR A N 1
ATOM 817 C CA . THR A 1 102 ? -11.137 8.786 18.704 1.00 96.31 102 THR A CA 1
ATOM 818 C C . THR A 1 102 ? -9.704 8.768 19.244 1.00 96.31 102 THR A C 1
ATOM 820 O O . THR A 1 102 ? -8.811 9.405 18.676 1.00 96.31 102 THR A O 1
ATOM 823 N N . ALA A 1 103 ? -9.441 7.978 20.290 1.00 96.88 103 ALA A N 1
ATOM 824 C CA . ALA A 1 103 ? -8.098 7.818 20.848 1.00 96.88 103 ALA A CA 1
ATOM 825 C C . ALA A 1 103 ? -7.118 7.177 19.843 1.00 96.88 103 ALA A C 1
ATOM 827 O O . ALA A 1 103 ? -5.991 7.659 19.659 1.00 96.88 103 ALA A O 1
ATOM 828 N N . ASP A 1 104 ? -7.550 6.124 19.145 1.00 96.88 104 ASP A N 1
ATOM 829 C CA . ASP A 1 104 ? -6.740 5.433 18.140 1.00 96.88 104 ASP A CA 1
ATOM 830 C C . ASP A 1 104 ? -6.459 6.321 16.917 1.00 96.88 104 ASP A C 1
ATOM 832 O O . ASP A 1 104 ? -5.344 6.304 16.386 1.00 96.88 104 ASP A O 1
ATOM 836 N N . LYS A 1 105 ? -7.414 7.166 16.514 1.00 97.25 105 LYS A N 1
ATOM 837 C CA . LYS A 1 105 ? -7.268 8.130 15.418 1.00 97.25 105 LYS A CA 1
ATOM 838 C C . LYS A 1 105 ? -6.234 9.203 15.745 1.00 97.25 105 LYS A C 1
ATOM 840 O O . LYS A 1 105 ? -5.345 9.442 14.929 1.00 97.25 105 LYS A O 1
ATOM 845 N N . ILE A 1 106 ? -6.259 9.769 16.954 1.00 97.50 106 ILE A N 1
ATOM 846 C CA . ILE A 1 106 ? -5.245 10.735 17.421 1.00 97.50 106 ILE A CA 1
ATOM 847 C C . ILE A 1 106 ? -3.845 10.102 17.400 1.00 97.50 106 ILE A C 1
ATOM 849 O O . ILE A 1 106 ? -2.871 10.697 16.921 1.00 97.50 106 ILE A O 1
ATOM 853 N N . LYS A 1 107 ? -3.727 8.862 17.891 1.00 97.56 107 LYS A N 1
ATOM 854 C CA . LYS A 1 107 ? -2.467 8.106 17.882 1.00 97.56 107 LYS A CA 1
ATOM 855 C C . LYS A 1 107 ? -1.983 7.835 16.458 1.00 97.56 107 LYS A C 1
ATOM 857 O O . LYS A 1 107 ? -0.784 7.973 16.190 1.00 97.56 107 LYS A O 1
ATOM 862 N N . PHE A 1 108 ? -2.888 7.457 15.558 1.00 97.12 108 PHE A N 1
ATOM 863 C CA . PHE A 1 108 ? -2.602 7.262 14.141 1.00 97.12 108 PHE A CA 1
ATOM 864 C C . PHE A 1 108 ? -2.099 8.555 13.495 1.00 97.12 108 PHE A C 1
ATOM 866 O O . PHE A 1 108 ? -1.020 8.534 12.908 1.00 97.12 108 PHE A O 1
ATOM 873 N N . ASP A 1 109 ? -2.795 9.679 13.669 1.00 96.31 109 ASP A N 1
ATOM 874 C CA . ASP A 1 109 ? -2.440 10.957 13.042 1.00 96.31 109 ASP A CA 1
ATOM 875 C C . ASP A 1 109 ? -1.049 11.429 13.474 1.00 96.31 109 ASP A C 1
ATOM 877 O O . ASP A 1 109 ? -0.220 11.802 12.639 1.00 96.31 109 ASP A O 1
ATOM 881 N N . LYS A 1 110 ? -0.729 11.316 14.770 1.00 97.75 110 LYS A N 1
ATOM 882 C CA . LYS A 1 110 ? 0.603 11.651 15.294 1.00 97.75 110 LYS A CA 1
ATOM 883 C C . LYS A 1 110 ? 1.700 10.772 14.689 1.00 97.75 110 LYS A C 1
ATOM 885 O O . LYS A 1 110 ? 2.771 11.277 14.348 1.00 97.75 110 LYS A O 1
ATOM 890 N N . LYS A 1 111 ? 1.462 9.461 14.563 1.00 97.56 111 LYS A N 1
ATOM 891 C CA . LYS A 1 111 ? 2.428 8.521 13.966 1.00 97.56 111 LYS A CA 1
ATOM 892 C C . LYS A 1 111 ? 2.580 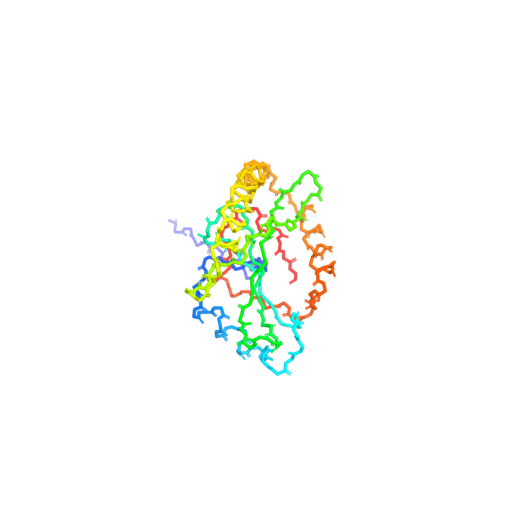8.746 12.463 1.00 97.56 111 LYS A C 1
ATOM 894 O O . LYS A 1 111 ? 3.705 8.799 11.975 1.00 97.56 111 LYS A O 1
ATOM 899 N N . MET A 1 112 ? 1.469 8.904 11.751 1.00 97.19 112 MET A N 1
ATOM 900 C CA . MET A 1 112 ? 1.432 9.102 10.306 1.00 97.19 112 MET A CA 1
ATOM 901 C C . MET A 1 112 ? 2.109 10.417 9.914 1.00 97.19 112 MET A C 1
ATOM 903 O O . MET A 1 112 ? 2.936 10.415 9.012 1.00 97.19 112 MET A O 1
ATOM 907 N N . LYS A 1 113 ? 1.868 11.514 10.645 1.00 97.00 113 LYS A N 1
ATOM 908 C CA . LYS A 1 113 ? 2.542 12.801 10.404 1.00 97.00 113 LYS A CA 1
ATOM 909 C C . LYS A 1 113 ? 4.065 12.683 10.498 1.00 97.00 113 LYS A C 1
ATOM 911 O O . LYS A 1 113 ? 4.773 13.148 9.611 1.00 97.00 113 LYS A O 1
ATOM 916 N N . LYS A 1 114 ? 4.577 12.028 11.548 1.00 96.69 114 LYS A N 1
ATOM 917 C CA . LYS A 1 114 ? 6.022 11.780 11.696 1.00 96.69 114 LYS A CA 1
ATOM 918 C C . LYS A 1 114 ? 6.563 10.926 10.548 1.00 96.69 114 LYS A C 1
ATOM 920 O O . LYS A 1 114 ? 7.586 11.270 9.971 1.00 96.69 114 LYS A O 1
ATOM 925 N N . PHE A 1 115 ? 5.849 9.854 10.208 1.00 97.56 115 PHE A N 1
ATOM 926 C CA . PHE A 1 115 ? 6.226 8.945 9.129 1.00 97.56 115 PHE A CA 1
ATOM 927 C C . PHE A 1 115 ? 6.303 9.658 7.772 1.00 97.56 115 PHE A C 1
ATOM 929 O O . PHE A 1 115 ? 7.301 9.521 7.075 1.00 97.56 115 PHE A O 1
ATOM 936 N N . ILE A 1 116 ? 5.295 10.467 7.427 1.00 96.69 116 ILE A N 1
ATOM 937 C CA . ILE A 1 116 ? 5.253 11.233 6.172 1.00 96.69 116 ILE A CA 1
ATOM 938 C C . ILE A 1 116 ? 6.409 12.225 6.098 1.00 96.69 116 ILE A C 1
ATOM 940 O O . ILE A 1 116 ? 7.050 12.316 5.059 1.00 96.69 116 ILE A O 1
ATOM 944 N N . ASN A 1 117 ? 6.710 12.940 7.185 1.00 95.38 117 ASN A N 1
ATOM 945 C CA . ASN A 1 117 ? 7.809 13.906 7.188 1.00 95.38 117 ASN A CA 1
ATOM 946 C C . ASN A 1 117 ? 9.157 13.236 6.880 1.00 95.38 117 ASN A C 1
ATOM 948 O O . ASN A 1 117 ? 9.926 13.746 6.067 1.00 95.38 117 ASN A O 1
ATOM 952 N N . THR A 1 118 ? 9.429 12.080 7.493 1.00 94.94 118 THR A N 1
ATOM 953 C CA . THR A 1 118 ? 10.635 11.293 7.205 1.00 94.94 118 THR A CA 1
ATOM 954 C C . THR A 1 118 ? 10.623 10.755 5.775 1.00 94.94 118 THR A C 1
ATOM 956 O O . THR A 1 118 ? 11.607 10.924 5.058 1.00 94.94 118 THR A O 1
ATOM 959 N N . ALA A 1 119 ? 9.510 10.154 5.345 1.00 95.69 119 ALA A N 1
ATOM 960 C CA . ALA A 1 119 ? 9.384 9.571 4.014 1.00 95.69 119 ALA A CA 1
ATOM 961 C C . ALA A 1 119 ? 9.571 10.617 2.915 1.00 95.69 119 ALA A C 1
ATOM 963 O O . ALA A 1 119 ? 10.346 10.382 1.997 1.00 95.69 119 ALA A O 1
ATOM 964 N N . LYS A 1 120 ? 8.938 11.787 3.047 1.00 93.88 120 LYS A N 1
ATOM 965 C CA . LYS A 1 120 ? 9.056 12.896 2.097 1.00 93.88 120 LYS A CA 1
ATOM 966 C C . LYS A 1 120 ? 10.500 13.372 1.968 1.00 93.88 120 LYS A C 1
ATOM 968 O O . LYS A 1 120 ? 11.015 13.437 0.859 1.00 93.88 120 LYS A O 1
ATOM 973 N N . LYS A 1 121 ? 11.172 13.625 3.099 1.00 93.06 121 LYS A N 1
ATOM 974 C CA . LYS A 1 121 ? 12.580 14.043 3.105 1.00 93.06 121 LYS A CA 1
ATOM 975 C C . LYS A 1 121 ? 13.463 13.038 2.360 1.00 93.06 121 LYS A C 1
ATOM 977 O O . LYS A 1 121 ? 14.258 13.431 1.517 1.00 93.06 121 LYS A O 1
ATOM 982 N N . LEU A 1 122 ? 13.315 11.746 2.650 1.00 92.88 122 LEU A N 1
ATOM 983 C CA . LEU A 1 122 ? 14.113 10.700 2.006 1.00 92.88 122 LEU A CA 1
ATOM 984 C C . LEU A 1 122 ? 13.762 10.524 0.525 1.00 92.88 122 LEU A C 1
ATOM 986 O O . LEU A 1 122 ? 14.653 10.289 -0.286 1.00 92.88 122 LEU A O 1
ATOM 990 N N . PHE A 1 123 ? 12.485 10.659 0.171 1.00 91.62 123 PHE A N 1
ATOM 991 C CA . PHE A 1 123 ? 12.008 10.561 -1.206 1.00 91.62 123 PHE A CA 1
ATOM 992 C C . PHE A 1 123 ? 12.606 11.654 -2.097 1.00 91.62 123 PHE A C 1
ATOM 994 O O . PHE A 1 123 ? 13.035 11.368 -3.212 1.00 91.62 123 PHE A O 1
ATOM 1001 N N . GLU A 1 124 ? 12.695 12.880 -1.575 1.00 88.38 124 GLU A N 1
ATOM 1002 C CA . GLU A 1 124 ? 13.296 14.032 -2.256 1.00 88.38 124 GLU A CA 1
ATOM 1003 C C . GLU A 1 124 ? 14.831 13.941 -2.334 1.00 88.38 124 GLU A C 1
ATOM 1005 O O . GLU A 1 124 ? 15.426 14.409 -3.302 1.00 88.38 124 GLU A O 1
ATOM 1010 N N . GLN A 1 125 ? 15.481 13.340 -1.331 1.00 84.31 125 GLN A N 1
ATOM 1011 C CA . GLN A 1 125 ? 16.945 13.265 -1.236 1.00 84.31 125 GLN A CA 1
ATOM 1012 C C . GLN A 1 125 ? 17.563 12.105 -2.024 1.00 84.31 125 GLN A C 1
ATOM 1014 O O . GLN A 1 125 ? 18.647 12.250 -2.588 1.00 84.31 125 GLN A O 1
ATOM 1019 N N . HIS A 1 126 ? 16.910 10.943 -2.053 1.00 67.81 126 HIS A N 1
ATOM 1020 C CA . HIS A 1 126 ? 17.472 9.736 -2.650 1.00 67.81 126 HIS A CA 1
ATOM 1021 C C . HIS A 1 126 ? 16.883 9.494 -4.037 1.00 67.81 126 HIS A C 1
ATOM 1023 O O . HIS A 1 126 ? 15.788 8.968 -4.149 1.00 67.81 126 HIS A O 1
ATOM 1029 N N . VAL A 1 127 ? 17.626 9.792 -5.105 1.00 64.62 127 VAL A N 1
ATOM 1030 C CA . VAL A 1 127 ? 17.277 9.373 -6.484 1.00 64.62 127 VAL A CA 1
ATOM 1031 C C . VAL A 1 127 ? 18.079 8.121 -6.891 1.00 64.62 127 VAL A C 1
ATOM 1033 O O . VAL A 1 127 ? 18.327 7.874 -8.067 1.00 64.62 127 VAL A O 1
ATOM 1036 N N . SER A 1 128 ? 18.543 7.328 -5.917 1.00 69.75 128 SER A N 1
ATOM 1037 C CA . SER A 1 128 ? 19.263 6.075 -6.179 1.00 69.75 128 SER A CA 1
ATOM 1038 C C . SER A 1 128 ? 18.301 4.888 -6.282 1.00 69.75 128 SER A C 1
ATOM 1040 O O . SER A 1 128 ? 17.194 4.910 -5.748 1.00 69.75 128 SER A O 1
ATOM 1042 N N . SER A 1 129 ? 18.724 3.821 -6.965 1.00 66.25 129 SER A N 1
ATOM 1043 C CA . SER A 1 129 ? 17.942 2.586 -7.116 1.00 66.25 129 SER A CA 1
ATOM 1044 C C . SER A 1 129 ? 18.043 1.640 -5.914 1.00 66.25 129 SER A C 1
ATOM 1046 O O . SER A 1 129 ? 17.338 0.637 -5.871 1.00 66.25 129 SER A O 1
ATOM 1048 N N . GLU A 1 130 ? 18.894 1.922 -4.924 1.00 77.75 130 GLU A N 1
ATOM 1049 C CA . GLU A 1 130 ? 19.058 1.070 -3.735 1.00 77.75 130 GLU A CA 1
ATOM 1050 C C . GLU A 1 130 ? 17.753 0.816 -2.965 1.00 77.75 130 GLU A C 1
ATOM 1052 O O . GLU A 1 130 ? 17.501 -0.338 -2.588 1.00 77.75 130 GLU A O 1
ATOM 1057 N N . PRO A 1 131 ? 16.861 1.811 -2.772 1.00 83.31 131 PRO A N 1
ATOM 1058 C CA . PRO A 1 131 ? 15.622 1.563 -2.059 1.00 83.31 131 PRO A CA 1
ATOM 1059 C C . PRO A 1 131 ? 14.696 0.613 -2.831 1.00 83.31 131 PRO A C 1
ATOM 1061 O O . PRO A 1 131 ? 13.884 -0.058 -2.196 1.00 83.31 131 PRO A O 1
ATOM 1064 N N . PHE A 1 132 ? 14.858 0.427 -4.149 1.00 91.56 132 PHE A N 1
ATOM 1065 C CA . PHE A 1 132 ? 14.044 -0.523 -4.914 1.00 91.56 132 PHE A CA 1
ATOM 1066 C C . PHE A 1 132 ? 14.152 -1.954 -4.365 1.00 91.56 132 PHE A C 1
ATOM 1068 O O . PHE A 1 132 ? 13.136 -2.622 -4.177 1.00 91.56 132 PHE A O 1
ATOM 1075 N N . LYS A 1 133 ? 15.353 -2.405 -3.977 1.00 92.50 133 LYS A N 1
ATOM 1076 C CA . LYS A 1 133 ? 15.537 -3.729 -3.357 1.00 92.50 133 LYS A CA 1
ATOM 1077 C C . LYS A 1 133 ? 14.735 -3.862 -2.060 1.00 92.50 133 LYS A C 1
ATOM 1079 O O . LYS A 1 133 ? 14.110 -4.891 -1.817 1.00 92.50 133 LYS A O 1
ATOM 1084 N N . THR A 1 134 ? 14.709 -2.807 -1.246 1.00 95.06 134 THR A N 1
ATOM 1085 C CA . THR A 1 134 ? 13.947 -2.805 0.013 1.00 95.06 134 THR A CA 1
ATOM 1086 C C . THR A 1 134 ? 12.436 -2.830 -0.216 1.00 95.06 134 THR A C 1
ATOM 1088 O O . THR A 1 134 ? 11.728 -3.440 0.582 1.00 95.06 134 THR A O 1
ATOM 1091 N N . LEU A 1 135 ? 11.944 -2.252 -1.321 1.00 95.94 135 LEU A N 1
ATOM 1092 C CA . LEU A 1 135 ? 10.543 -2.377 -1.725 1.00 95.94 135 LEU A CA 1
ATOM 1093 C C . LEU A 1 135 ? 10.188 -3.835 -2.022 1.00 95.94 135 LEU A C 1
ATOM 1095 O O . LEU A 1 135 ? 9.201 -4.335 -1.491 1.00 95.94 135 LEU A O 1
ATOM 1099 N N . ILE A 1 136 ? 11.006 -4.529 -2.818 1.00 95.88 136 ILE A N 1
ATOM 1100 C CA . ILE A 1 136 ? 10.777 -5.942 -3.151 1.00 95.88 136 ILE A CA 1
ATOM 1101 C C . ILE A 1 136 ? 10.771 -6.812 -1.889 1.00 95.88 136 ILE A 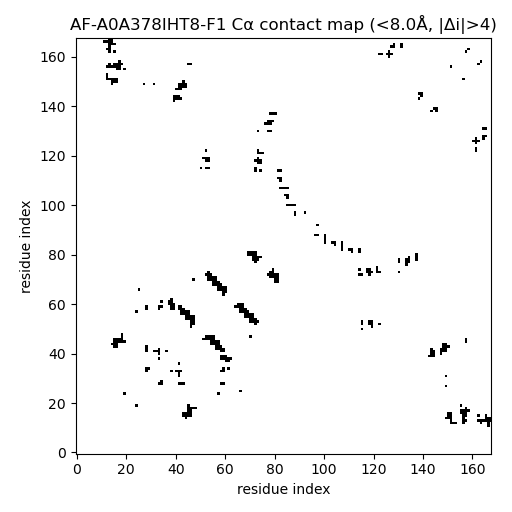C 1
ATOM 1103 O O . ILE A 1 136 ? 9.852 -7.607 -1.698 1.00 95.88 136 ILE A O 1
ATOM 1107 N N . MET A 1 137 ? 11.738 -6.610 -0.990 1.00 96.12 137 MET A N 1
ATOM 1108 C CA . MET A 1 137 ? 11.791 -7.331 0.287 1.00 96.12 137 MET A CA 1
ATOM 1109 C C . MET A 1 137 ? 10.546 -7.081 1.143 1.00 96.12 137 MET A C 1
ATOM 1111 O O . MET A 1 137 ? 10.015 -8.005 1.759 1.00 96.12 137 MET A O 1
ATOM 1115 N N . GLU A 1 138 ? 10.066 -5.838 1.196 1.00 97.50 138 GLU A N 1
ATOM 1116 C CA . GLU A 1 138 ? 8.865 -5.511 1.957 1.00 97.50 138 GLU A CA 1
ATOM 1117 C C . GLU A 1 138 ? 7.614 -6.126 1.297 1.00 97.50 138 GLU A C 1
ATOM 1119 O O . GLU A 1 138 ? 6.800 -6.712 2.000 1.00 97.50 138 GLU A O 1
ATOM 1124 N N . LEU A 1 139 ? 7.483 -6.117 -0.035 1.00 98.00 139 LEU A N 1
ATOM 1125 C CA . LEU A 1 139 ? 6.390 -6.807 -0.743 1.00 98.00 139 LEU A CA 1
ATOM 1126 C C . LEU A 1 139 ? 6.355 -8.312 -0.434 1.00 98.00 139 LEU A C 1
ATOM 1128 O O . LEU A 1 139 ? 5.287 -8.845 -0.139 1.00 98.00 139 LEU A O 1
ATOM 1132 N N . GLN A 1 140 ? 7.512 -8.980 -0.436 1.00 97.56 140 GLN A N 1
ATOM 1133 C CA . GLN A 1 140 ? 7.626 -10.401 -0.081 1.00 97.56 140 GLN A CA 1
ATOM 1134 C C . GLN A 1 140 ? 7.261 -10.661 1.381 1.00 97.56 140 GLN A C 1
ATOM 1136 O O . GLN A 1 140 ? 6.547 -11.614 1.674 1.00 97.56 140 GLN A O 1
ATOM 1141 N N . LYS A 1 141 ? 7.688 -9.787 2.301 1.00 97.81 141 LYS A N 1
ATOM 1142 C CA . LYS A 1 141 ? 7.303 -9.860 3.718 1.00 97.81 141 LYS A CA 1
ATOM 1143 C C . LYS A 1 141 ? 5.787 -9.753 3.917 1.00 97.81 141 LYS A C 1
ATOM 1145 O O . LYS A 1 141 ? 5.257 -10.316 4.867 1.00 97.81 141 LYS A O 1
ATOM 1150 N N . HIS A 1 142 ? 5.099 -9.013 3.047 1.00 97.38 142 HIS A N 1
ATOM 1151 C CA . HIS A 1 142 ? 3.636 -8.922 3.026 1.00 97.38 142 HIS A CA 1
ATOM 1152 C C . HIS A 1 142 ? 2.982 -9.974 2.122 1.00 97.38 142 HIS A C 1
ATOM 1154 O O . HIS A 1 142 ? 1.780 -9.875 1.890 1.00 97.38 142 HIS A O 1
ATOM 1160 N N . GLU A 1 143 ? 3.731 -10.979 1.658 1.00 98.00 143 GLU A N 1
ATOM 1161 C CA . GLU A 1 143 ? 3.250 -12.142 0.894 1.00 98.00 143 GLU A CA 1
ATOM 1162 C C . GLU A 1 143 ? 2.602 -11.775 -0.450 1.00 98.00 143 GLU A C 1
ATOM 1164 O O . GLU A 1 143 ? 1.693 -12.451 -0.928 1.00 98.00 143 GLU A O 1
ATOM 1169 N N . PHE A 1 144 ? 3.041 -10.683 -1.079 1.00 98.50 144 PHE A N 1
ATOM 1170 C CA . PHE A 1 144 ? 2.630 -10.389 -2.449 1.00 98.50 144 PHE A CA 1
ATOM 1171 C C . PHE A 1 144 ? 3.327 -11.336 -3.424 1.00 98.50 144 PHE A C 1
ATOM 1173 O O . PHE A 1 144 ? 4.558 -11.437 -3.433 1.00 98.50 144 PHE A O 1
ATOM 1180 N N . ASN A 1 145 ? 2.549 -11.988 -4.294 1.00 98.06 145 ASN A N 1
ATOM 1181 C CA . ASN A 1 145 ? 3.116 -12.799 -5.364 1.00 98.06 145 ASN A CA 1
ATOM 1182 C C . ASN A 1 145 ? 3.708 -11.887 -6.435 1.00 98.06 145 ASN A C 1
ATOM 1184 O O . ASN A 1 145 ? 3.010 -11.418 -7.328 1.00 98.06 145 ASN A O 1
ATOM 1188 N N . LEU A 1 146 ? 5.014 -11.684 -6.353 1.00 97.31 146 LEU A N 1
ATOM 1189 C CA . LEU A 1 146 ? 5.838 -10.899 -7.263 1.00 97.31 146 LEU A CA 1
ATOM 1190 C C . LEU A 1 146 ? 5.578 -11.143 -8.765 1.00 97.31 146 LEU A C 1
ATOM 1192 O O . LEU A 1 146 ? 5.647 -10.194 -9.543 1.00 97.31 146 LEU A O 1
ATOM 1196 N N . GLN A 1 147 ? 5.222 -12.366 -9.173 1.00 97.38 147 GLN A N 1
ATOM 1197 C CA . GLN A 1 147 ? 4.890 -12.686 -10.573 1.00 97.38 147 GLN A CA 1
ATOM 1198 C C . GLN A 1 147 ? 3.534 -12.117 -11.021 1.00 97.38 147 GLN A C 1
ATOM 1200 O O . GLN A 1 147 ? 3.273 -11.974 -12.211 1.00 97.38 147 GLN A O 1
ATOM 1205 N N . GLY A 1 148 ? 2.664 -11.784 -10.070 1.00 97.75 148 GLY A N 1
ATOM 1206 C CA . GLY A 1 148 ? 1.357 -11.176 -10.294 1.00 97.75 148 GLY A CA 1
ATOM 1207 C C . GLY A 1 148 ? 1.351 -9.650 -10.259 1.00 97.75 148 GLY A C 1
ATOM 1208 O O . GLY A 1 148 ? 0.273 -9.053 -10.183 1.00 97.75 148 GLY A O 1
ATOM 1209 N N . LEU A 1 149 ? 2.525 -9.008 -10.282 1.00 98.50 149 LEU A N 1
ATOM 1210 C CA . LEU A 1 149 ? 2.619 -7.558 -10.397 1.00 98.50 149 LEU A CA 1
ATOM 1211 C C . LEU A 1 149 ? 2.110 -7.100 -11.769 1.00 98.50 149 LEU A C 1
ATOM 1213 O O . LEU A 1 149 ? 2.703 -7.398 -12.807 1.00 98.50 149 LEU A O 1
ATOM 1217 N N . ILE A 1 150 ? 1.055 -6.294 -11.763 1.00 98.56 150 ILE A N 1
ATOM 1218 C CA . ILE A 1 150 ? 0.582 -5.586 -12.950 1.00 98.56 150 ILE A CA 1
ATOM 1219 C C . ILE A 1 150 ? 1.563 -4.446 -13.247 1.00 98.56 150 ILE A C 1
ATOM 1221 O O . ILE A 1 150 ? 1.828 -3.613 -12.379 1.00 98.56 150 ILE A O 1
ATOM 1225 N N . LYS A 1 151 ? 2.078 -4.388 -14.480 1.00 97.88 151 LYS A N 1
ATOM 1226 C CA . LYS A 1 151 ? 2.991 -3.328 -14.937 1.00 97.88 151 LYS A CA 1
ATOM 1227 C C . LYS A 1 151 ? 2.222 -2.246 -15.714 1.00 97.88 151 LYS A C 1
ATOM 1229 O O . LYS A 1 151 ? 1.367 -2.591 -16.534 1.00 97.88 151 LYS A O 1
ATOM 1234 N N . PRO A 1 152 ? 2.499 -0.950 -15.488 1.00 97.44 152 PRO A N 1
ATOM 1235 C CA . PRO A 1 152 ? 1.832 0.132 -16.204 1.00 97.44 152 PRO A CA 1
ATOM 1236 C C . PRO A 1 152 ? 2.287 0.220 -17.663 1.00 97.44 152 PRO A C 1
ATOM 1238 O O . PRO A 1 152 ? 3.429 -0.084 -18.010 1.00 97.44 152 PRO A O 1
ATOM 1241 N N . LYS A 1 153 ? 1.410 0.743 -18.526 1.00 96.31 153 LYS A N 1
ATOM 1242 C CA . LYS A 1 153 ? 1.834 1.302 -19.819 1.00 96.31 153 LYS A CA 1
ATOM 1243 C C . LYS A 1 153 ? 2.628 2.590 -19.587 1.00 96.31 153 LYS A C 1
ATOM 1245 O O . LYS A 1 153 ? 2.462 3.241 -18.560 1.00 96.31 153 LYS A O 1
ATOM 1250 N N . ARG A 1 154 ? 3.412 3.033 -20.577 1.00 94.75 154 ARG A N 1
ATOM 1251 C CA . ARG A 1 154 ? 4.207 4.277 -20.482 1.00 94.75 154 ARG A CA 1
ATOM 1252 C C . ARG A 1 154 ? 3.371 5.494 -20.059 1.00 94.75 154 ARG A C 1
ATOM 1254 O O . ARG A 1 154 ? 3.825 6.273 -19.235 1.00 94.75 154 ARG A O 1
ATOM 1261 N N . SER A 1 155 ? 2.144 5.619 -20.570 1.00 95.25 155 SER A N 1
ATOM 1262 C CA . SER A 1 155 ? 1.216 6.708 -20.220 1.00 95.25 155 SER A CA 1
ATOM 1263 C C . SER A 1 155 ? 0.605 6.601 -18.818 1.00 95.25 155 SER A C 1
ATOM 1265 O O . SER A 1 155 ? 0.006 7.557 -18.341 1.00 95.25 155 SER A O 1
ATOM 1267 N N . GLN A 1 156 ? 0.718 5.439 -18.173 1.00 96.94 156 GLN A N 1
ATOM 1268 C CA . GLN A 1 156 ? 0.184 5.164 -16.839 1.00 96.94 156 GLN A CA 1
ATOM 1269 C C . GLN A 1 156 ? 1.278 5.126 -15.769 1.00 96.94 156 GLN A C 1
ATOM 1271 O O . GLN A 1 156 ? 0.955 5.115 -14.584 1.00 96.94 156 GLN A O 1
ATOM 1276 N N . ALA A 1 157 ? 2.549 5.050 -16.169 1.00 97.44 157 ALA A N 1
ATOM 1277 C CA . ALA A 1 157 ? 3.677 4.977 -15.256 1.00 97.44 157 ALA A CA 1
ATOM 1278 C C . ALA A 1 157 ? 3.886 6.314 -14.533 1.00 97.44 157 ALA A C 1
ATOM 1280 O O . ALA A 1 157 ? 3.636 7.389 -15.091 1.00 97.44 157 ALA A O 1
ATOM 1281 N N . SER A 1 158 ? 4.354 6.234 -13.290 1.00 96.50 158 SER A N 1
ATOM 1282 C CA . SER A 1 158 ? 4.703 7.406 -12.497 1.00 96.50 158 SER A CA 1
ATOM 1283 C C . SER A 1 158 ? 5.799 8.211 -13.193 1.00 96.50 158 SER A C 1
ATOM 1285 O O . SER A 1 158 ? 6.709 7.654 -13.809 1.00 96.50 158 SER A O 1
ATOM 1287 N N . GLN A 1 159 ? 5.687 9.534 -13.088 1.00 94.69 159 GLN A N 1
ATOM 1288 C CA . GLN A 1 159 ? 6.673 10.490 -13.594 1.00 94.69 159 GLN A CA 1
ATOM 1289 C C . GLN A 1 159 ? 7.604 10.995 -12.479 1.00 94.69 159 GLN A C 1
ATOM 1291 O O . GLN A 1 159 ? 8.448 11.859 -12.716 1.00 94.69 159 GLN A O 1
ATOM 1296 N N . GLU A 1 160 ? 7.464 10.470 -11.257 1.00 93.19 160 GLU A N 1
ATOM 1297 C CA . GLU A 1 160 ? 8.344 10.807 -10.143 1.00 93.19 160 GLU A CA 1
ATOM 1298 C C . GLU A 1 160 ? 9.769 10.322 -10.424 1.00 93.19 160 GLU A C 1
ATOM 1300 O O . GLU A 1 160 ? 10.018 9.131 -10.639 1.00 93.19 160 GLU A O 1
ATOM 1305 N N . LYS A 1 161 ? 10.736 11.247 -10.367 1.00 91.38 161 LYS A N 1
ATOM 1306 C CA . LYS A 1 161 ? 12.148 10.965 -10.686 1.00 91.38 161 LYS A CA 1
ATOM 1307 C C . LYS A 1 161 ? 12.718 9.813 -9.856 1.00 91.38 161 LYS A C 1
ATOM 1309 O O . LYS A 1 161 ? 13.516 9.033 -10.376 1.00 91.38 161 LYS A O 1
ATOM 1314 N N . HIS A 1 162 ? 12.265 9.681 -8.607 1.00 91.38 162 HIS A N 1
ATOM 1315 C CA . HIS A 1 162 ? 12.631 8.604 -7.685 1.00 91.38 162 HIS A CA 1
ATOM 1316 C C . HIS A 1 162 ? 12.412 7.202 -8.281 1.00 91.38 162 HIS A C 1
ATOM 1318 O O . HIS A 1 162 ? 13.180 6.283 -8.006 1.00 91.38 162 HIS A O 1
ATOM 1324 N N . PHE A 1 163 ? 11.391 7.025 -9.125 1.00 92.69 163 PHE A N 1
ATOM 1325 C CA . PHE A 1 163 ? 11.022 5.721 -9.680 1.00 92.69 163 PHE A CA 1
ATOM 1326 C C . PHE A 1 163 ? 11.646 5.417 -11.040 1.00 92.69 163 PHE A C 1
ATOM 1328 O O . PHE A 1 163 ? 11.425 4.333 -11.573 1.00 92.69 163 PHE A O 1
ATOM 1335 N N . THR A 1 164 ? 12.479 6.304 -11.588 1.00 90.19 164 THR A N 1
ATOM 1336 C CA . THR A 1 164 ? 13.116 6.095 -12.903 1.00 90.19 164 THR A CA 1
ATOM 1337 C C . THR A 1 164 ? 13.895 4.773 -12.963 1.00 90.19 164 THR A C 1
ATOM 1339 O O . THR A 1 164 ? 13.853 4.066 -13.966 1.00 90.19 164 THR A O 1
ATOM 1342 N N . GLY A 1 165 ? 14.567 4.400 -11.867 1.00 88.94 165 GLY A N 1
ATOM 1343 C CA . GLY A 1 165 ? 15.309 3.138 -11.746 1.00 88.94 165 GLY A CA 1
ATOM 1344 C C . GLY A 1 165 ? 14.481 1.927 -11.295 1.00 88.94 165 GLY A C 1
ATOM 1345 O O . GLY A 1 165 ? 15.040 0.842 -11.153 1.00 88.94 165 GLY A O 1
ATOM 1346 N N . TYR A 1 166 ? 13.178 2.082 -11.040 1.00 92.38 166 TYR A N 1
ATOM 1347 C CA . TYR A 1 166 ? 12.307 1.030 -10.496 1.00 92.38 166 TYR A CA 1
ATOM 1348 C C . TYR A 1 166 ? 11.706 0.220 -11.639 1.00 92.38 166 TYR A C 1
ATOM 1350 O O . TYR A 1 166 ? 10.509 0.272 -11.926 1.00 92.38 166 TYR A O 1
ATOM 1358 N N . VAL A 1 167 ? 12.578 -0.498 -12.330 1.00 90.44 167 VAL A N 1
ATOM 1359 C CA . VAL A 1 167 ? 12.269 -1.244 -13.548 1.00 90.44 167 VAL A CA 1
ATOM 1360 C C . VAL A 1 167 ? 12.498 -2.728 -13.298 1.00 90.44 167 VAL A C 1
ATOM 1362 O O . VAL A 1 167 ? 13.448 -3.105 -12.611 1.00 90.44 167 VAL A O 1
ATOM 1365 N N . TRP A 1 168 ? 11.620 -3.564 -13.848 1.00 76.31 168 TRP A N 1
ATOM 1366 C CA . TRP A 1 168 ? 11.650 -5.016 -13.682 1.00 76.31 168 TRP A CA 1
ATOM 1367 C C . TRP A 1 168 ? 11.397 -5.710 -15.007 1.00 76.31 168 TRP A C 1
ATOM 1369 O O . TRP A 1 168 ? 10.389 -5.356 -15.666 1.00 76.31 168 TRP A O 1
#

Nearest PDB structures (foldseek):
  6e8m-assembly1_A  TM=9.937E-01  e=1.189E-28  Legionella longbeachae NSW150
  7xhq-assembly2_B  TM=5.872E-01  e=7.261E-05  Homo sapiens
  2qms-assembly1_A  TM=5.855E-01  e=8.386E-04  unclassified
  3pjp-assembly2_B  TM=6.696E-01  e=1.814E-02  Nakaseomyces glabratus
  3psk-assembly1_A  TM=5.788E-01  e=1.169E-02  Saccharomyces cerevisiae

Foldseek 3Di:
DDPPPPPDPDQFFFQEFEDDDPVVQVVLQVVLVLQVDAWLQAWGWYADPVAGLKIKIWGAHNVVRDIDIWIWFQDPQAIDTAQDQPDDDDPPDDPVVVVVNVVSRVVNVVRNVVRSVRRVVCLVVDLDCVSLVVVVVNCVVVVRNPVNYDGDDNVGGHPRSSRSNNGD

InterPro domains:
  IPR000980 SH2 domain [PF00017] (37-80)
  IPR036860 SH2 domain superfamily [G3DSA:3.30.505.10] (2-143)
  IPR036860 SH2 domain superfamily [SSF55550] (12-89)

Solvent-accessible surface area (backbone atoms only — not comparable to full-atom values): 9542 Å² total; per-residue (Å²): 135,84,82,77,76,77,81,68,92,75,74,74,59,24,42,38,20,25,85,72,55,73,66,58,53,51,51,56,40,53,77,67,44,19,88,81,43,61,56,33,43,26,32,38,40,22,46,28,88,89,45,80,59,26,38,29,41,39,28,37,34,65,96,72,78,40,80,46,78,48,48,31,27,39,49,102,84,26,38,41,78,49,80,70,74,64,80,80,83,56,93,86,56,52,69,68,56,54,54,50,45,52,57,47,42,55,54,37,51,59,51,40,54,55,50,50,55,51,6,35,54,46,46,75,70,46,72,58,55,70,46,49,59,31,40,55,55,44,41,50,76,71,59,40,40,74,90,31,55,51,68,44,54,79,94,43,25,44,84,56,71,52,43,64,66,39,58,129

Secondary structure (DSSP, 8-state):
--------TT-PPPSEE-S--HHHHHHHHHHTTGGGS-TTSSEEEEE-SS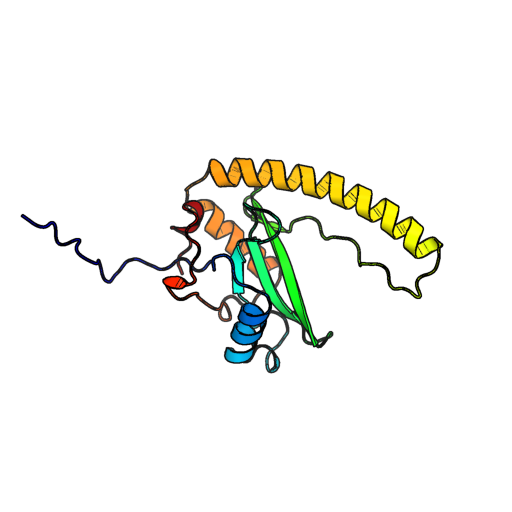STT-EEEEEEEGGGTEEEEEEEEEETTEEEEPPPPPPPPPTT--HHHHHHHHHHHHHHHHHHHHHHHHHHHHHHH--SSHHHHHHHHHHHHTT--GGGBPPPPTTTB---GGGTT---

Radius of gyration: 18.24 Å; Cα contacts (8 Å, |Δi|>4): 257; chains: 1; bounding box: 44×38×62 Å

Sequence (168 aa):
MEAIQKNEPNSKIPIIFGLINSYQIHNLLEQHNAKAKESKAVFLIRDSATYPGLITVSYYCQEQDIVKHIRFGLTEKGWKMAPKPPQEPLKTDSTAIKEKYTADKIKFDKKMKKFINTAKKLFEQHVSSEPFKTLIMELQKHEFNLQGLIKPKRSQASQEKHFTGYVW